Protein AF-A0A117M8Q6-F1 (afdb_monomer_lite)

Sequence (87 aa):
MDVGGFPDKDRCGLWKYQKLLPIDDVRDCVTLGEGATPLITSVRLQVKLGSTGRIMLKDETQNPTGTCKDRLRLWVLERLQKSVQEK

Organism: NCBI:txid1236046

Secondary structure (DSSP, 8-state):
---TT-S-TTS-TTGGGGGGSS-S-GGG---SS-----EEE-HHHHHHTT-SS--EEE-GGGSTTSSTTHHHHHHHHHHHHHHHHT-

InterPro domains:
  IPR036052 Tryptophan synthase beta chain-like, PALP domain superfamily [G3DSA:3.40.50.1100] (6-84)
  IPR036052 Tryptophan synthase beta chain-like, PALP domain superfamily [SSF53686] (14-80)

pLDDT: mean 86.94, std 10.1, range [53.62, 97.94]

Structure (mmCIF, N/CA/C/O backbone):
data_AF-A0A117M8Q6-F1
#
_entry.id   AF-A0A117M8Q6-F1
#
loop_
_atom_site.group_PDB
_atom_site.id
_atom_site.type_symbol
_atom_site.label_atom_id
_atom_site.label_alt_id
_atom_site.label_comp_id
_atom_site.label_asym_id
_atom_site.label_en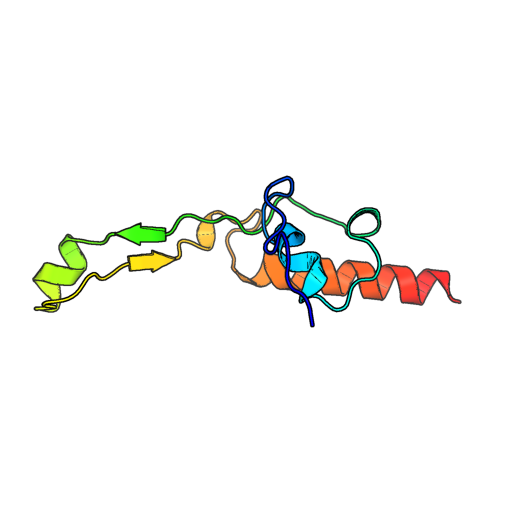tity_id
_atom_site.label_seq_id
_atom_site.pdbx_PDB_ins_code
_atom_site.Cartn_x
_atom_site.Cartn_y
_atom_site.Cartn_z
_atom_site.occupancy
_atom_site.B_iso_or_equiv
_atom_site.auth_seq_id
_atom_site.auth_comp_id
_atom_site.auth_asym_id
_atom_site.auth_atom_id
_atom_site.pdbx_PDB_model_num
ATOM 1 N N . MET A 1 1 ? -11.323 3.484 -22.576 1.00 54.16 1 MET A N 1
ATOM 2 C CA . MET A 1 1 ? -10.297 2.510 -22.159 1.00 54.16 1 MET A CA 1
ATOM 3 C C . MET A 1 1 ? -11.030 1.269 -21.697 1.00 54.16 1 MET A C 1
ATOM 5 O O . MET A 1 1 ? -11.724 1.338 -20.693 1.00 54.16 1 MET A O 1
ATOM 9 N N . ASP A 1 2 ? -10.971 0.192 -22.474 1.00 56.25 2 ASP A N 1
ATOM 10 C CA . ASP A 1 2 ? -11.460 -1.109 -22.022 1.00 56.25 2 ASP A CA 1
ATOM 11 C C . ASP A 1 2 ? -10.495 -1.629 -20.943 1.00 56.25 2 ASP A C 1
ATOM 13 O O . ASP A 1 2 ? -9.304 -1.814 -21.195 1.00 56.25 2 ASP A O 1
ATOM 17 N N . VAL A 1 3 ? -10.987 -1.766 -19.711 1.00 58.34 3 VAL A N 1
ATOM 18 C CA . VAL A 1 3 ? 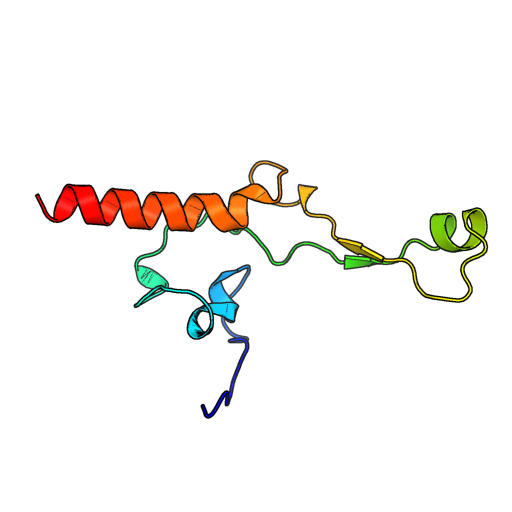-10.208 -2.236 -18.555 1.00 58.34 3 VAL A CA 1
ATOM 19 C C . VAL A 1 3 ? -10.433 -3.725 -18.280 1.00 58.34 3 VAL A C 1
ATOM 21 O O . VAL A 1 3 ? -10.115 -4.194 -17.188 1.00 58.34 3 VAL A O 1
ATOM 24 N N . GLY A 1 4 ? -10.942 -4.490 -19.256 1.00 59.69 4 GLY A N 1
ATOM 25 C CA . GLY A 1 4 ? -11.090 -5.943 -19.165 1.00 59.69 4 GLY A CA 1
ATOM 26 C C . GLY A 1 4 ? -9.873 -6.622 -18.518 1.00 59.69 4 GLY A C 1
ATOM 27 O O . GLY A 1 4 ? -8.722 -6.412 -18.921 1.00 59.69 4 GLY A O 1
ATOM 28 N N . GLY A 1 5 ? -10.122 -7.380 -17.444 1.00 72.94 5 GLY A N 1
ATOM 29 C CA . GLY A 1 5 ? -9.089 -8.106 -16.693 1.00 72.94 5 GLY A CA 1
ATOM 30 C C . GLY A 1 5 ? -8.215 -7.260 -15.756 1.00 72.94 5 GLY A C 1
ATOM 31 O O . GLY A 1 5 ? -7.141 -7.713 -15.377 1.00 72.94 5 GLY A O 1
ATOM 32 N N . PHE A 1 6 ? -8.623 -6.038 -15.396 1.00 80.38 6 PHE A N 1
ATOM 33 C CA . PHE A 1 6 ? -7.919 -5.191 -14.427 1.00 80.38 6 PHE A CA 1
ATOM 34 C C . PHE A 1 6 ? -8.525 -5.282 -13.007 1.00 80.38 6 PHE A C 1
ATOM 36 O O . PHE A 1 6 ? -9.748 -5.192 -12.869 1.00 80.38 6 PHE A O 1
ATOM 43 N N . PRO A 1 7 ? -7.708 -5.366 -11.936 1.00 87.00 7 PRO A N 1
ATOM 44 C CA . PRO A 1 7 ? -6.261 -5.604 -11.946 1.00 87.00 7 PRO A CA 1
ATOM 45 C C . PRO A 1 7 ? -5.917 -7.030 -12.398 1.00 87.00 7 PRO A C 1
ATOM 47 O O . PRO A 1 7 ? -6.737 -7.939 -12.269 1.00 87.00 7 PRO A O 1
ATOM 50 N N . ASP A 1 8 ? -4.695 -7.207 -12.899 1.00 88.38 8 ASP A N 1
ATOM 51 C CA . ASP A 1 8 ? -4.181 -8.492 -13.383 1.00 88.38 8 ASP A CA 1
ATOM 52 C C . ASP A 1 8 ? -4.078 -9.491 -12.215 1.00 88.38 8 ASP A C 1
ATOM 54 O O . ASP A 1 8 ? -3.285 -9.310 -11.290 1.00 88.38 8 ASP A O 1
ATOM 58 N N . LYS A 1 9 ? -4.932 -10.520 -12.217 1.00 86.56 9 LYS A N 1
ATOM 59 C CA . LYS A 1 9 ? -5.048 -11.475 -11.102 1.00 86.56 9 LYS A CA 1
ATOM 60 C C . LYS A 1 9 ? -3.890 -12.467 -11.036 1.00 86.56 9 LYS A C 1
ATOM 62 O O . LYS A 1 9 ? -3.677 -13.040 -9.971 1.00 86.56 9 LYS A O 1
ATOM 67 N N . ASP A 1 10 ? -3.149 -12.627 -12.128 1.00 87.69 10 ASP A N 1
ATOM 68 C CA . ASP A 1 10 ? -2.028 -13.562 -12.216 1.00 87.69 10 ASP A CA 1
ATOM 69 C C . ASP A 1 10 ? -0.728 -12.933 -11.691 1.00 87.69 10 ASP A C 1
ATOM 71 O O . ASP A 1 10 ? 0.295 -13.604 -11.548 1.00 87.69 10 ASP A O 1
ATOM 75 N N . ARG A 1 11 ? -0.761 -11.634 -11.358 1.00 85.56 11 ARG A N 1
ATOM 76 C CA . ARG A 1 11 ? 0.372 -10.885 -10.807 1.00 85.56 11 ARG A CA 1
ATOM 77 C C . ARG A 1 11 ? 0.188 -10.559 -9.329 1.00 85.56 11 ARG A C 1
ATOM 79 O O . ARG A 1 11 ? -0.894 -10.227 -8.844 1.00 85.56 11 ARG A O 1
ATOM 86 N N . CYS A 1 12 ? 1.304 -10.572 -8.609 1.00 84.38 12 CYS A N 1
ATOM 87 C CA . CYS A 1 12 ? 1.358 -10.247 -7.188 1.00 84.38 12 CYS A CA 1
ATOM 88 C C . CYS A 1 12 ? 1.687 -8.767 -6.938 1.00 84.38 12 CYS A C 1
ATOM 90 O O . CYS A 1 12 ? 2.167 -8.044 -7.814 1.00 84.38 12 CYS A O 1
ATOM 92 N N . GLY A 1 13 ? 1.448 -8.321 -5.702 1.00 88.00 13 GLY A N 1
ATOM 93 C CA . GLY A 1 13 ? 1.987 -7.054 -5.207 1.00 88.00 13 GLY A CA 1
ATOM 94 C C . GLY A 1 13 ? 1.434 -5.811 -5.907 1.00 88.00 13 GLY A C 1
ATOM 95 O O . GLY A 1 13 ? 0.218 -5.648 -6.063 1.00 88.00 13 GLY A O 1
ATOM 96 N N . LEU A 1 14 ? 2.347 -4.905 -6.260 1.00 88.81 14 LEU A N 1
ATOM 97 C CA . LEU A 1 14 ? 2.083 -3.683 -7.021 1.00 88.81 14 LEU A CA 1
ATOM 98 C C . LEU A 1 14 ? 1.831 -3.958 -8.517 1.00 88.81 14 LEU A C 1
ATOM 100 O O . LEU A 1 14 ? 1.035 -3.265 -9.150 1.00 88.81 14 LEU A O 1
ATOM 104 N N . TRP A 1 15 ? 2.450 -4.997 -9.074 1.00 88.75 15 TRP A N 1
ATOM 105 C CA . TRP A 1 15 ? 2.537 -5.215 -10.523 1.00 88.75 15 TRP A CA 1
ATOM 106 C C . TRP A 1 15 ? 1.231 -5.644 -11.190 1.00 88.75 15 TRP A C 1
ATOM 108 O O . TRP A 1 15 ? 1.055 -5.449 -12.392 1.00 88.75 15 TRP A O 1
ATOM 118 N N . LYS A 1 16 ? 0.251 -6.127 -10.417 1.00 89.62 16 LYS A N 1
ATOM 119 C CA . LYS A 1 16 ? -1.122 -6.328 -10.914 1.00 89.62 16 LYS A CA 1
ATOM 120 C C . LYS A 1 16 ? -1.794 -5.056 -11.428 1.00 89.62 16 LYS A C 1
ATOM 122 O O . LYS A 1 16 ? -2.796 -5.117 -12.140 1.00 89.62 16 LYS A O 1
ATOM 127 N N . TYR A 1 17 ? -1.244 -3.901 -11.064 1.00 89.62 17 TYR A N 1
ATOM 128 C CA . TYR A 1 17 ? -1.711 -2.594 -11.490 1.00 89.62 17 TYR A CA 1
ATOM 129 C C . TYR A 1 17 ? -0.908 -2.014 -12.660 1.00 89.62 17 TYR A C 1
ATOM 131 O O . TYR A 1 17 ? -1.047 -0.824 -12.913 1.00 89.62 17 TYR A O 1
ATOM 139 N N . GLN A 1 18 ? -0.120 -2.813 -13.397 1.00 87.88 18 GLN A N 1
ATOM 140 C CA . GLN A 1 18 ? 0.725 -2.336 -14.510 1.00 87.88 18 GLN A CA 1
ATOM 141 C C . GLN A 1 18 ? 0.015 -1.377 -15.476 1.00 87.88 18 GLN A C 1
ATOM 143 O O . GLN A 1 18 ? 0.593 -0.378 -15.869 1.00 87.88 18 GLN A O 1
ATOM 148 N N . LYS A 1 19 ? -1.274 -1.612 -15.775 1.00 88.38 19 LYS A N 1
ATOM 149 C CA . LYS A 1 19 ? -2.074 -0.763 -16.678 1.00 88.38 19 LYS A CA 1
ATOM 150 C C . LYS A 1 19 ? -2.256 0.681 -16.173 1.00 88.38 19 LYS A C 1
ATOM 152 O O . LYS A 1 19 ? -2.681 1.532 -16.944 1.00 88.38 19 LYS A O 1
ATOM 157 N N . LEU A 1 20 ? -2.004 0.941 -14.887 1.00 88.56 20 LEU A N 1
ATOM 158 C CA . LEU A 1 20 ? -2.029 2.273 -14.268 1.00 88.56 20 LEU A CA 1
ATOM 159 C C . LEU A 1 20 ? -0.631 2.847 -14.016 1.00 88.56 20 LEU A C 1
ATOM 161 O O . LEU A 1 20 ? -0.518 3.996 -13.593 1.00 88.56 20 LEU A O 1
ATOM 165 N N . LEU A 1 21 ? 0.418 2.046 -14.190 1.00 86.38 21 LEU A N 1
ATOM 166 C CA . LEU A 1 21 ? 1.788 2.452 -13.919 1.00 86.38 21 LEU A CA 1
ATOM 167 C C . LEU A 1 21 ? 2.439 2.937 -15.221 1.00 86.38 21 LEU A C 1
ATOM 169 O O . LEU A 1 21 ? 2.161 2.382 -16.281 1.00 86.38 21 LEU A O 1
ATOM 173 N N . PRO A 1 22 ? 3.317 3.950 -15.166 1.00 85.88 22 PRO A N 1
ATOM 174 C CA . PRO A 1 22 ? 4.063 4.416 -16.330 1.00 85.88 22 PRO A CA 1
ATOM 175 C C . PRO A 1 22 ? 5.254 3.479 -16.602 1.00 85.88 22 PRO A C 1
ATOM 177 O O . PRO A 1 22 ? 6.408 3.877 -16.446 1.00 85.88 22 PRO A O 1
ATOM 180 N N . ILE A 1 23 ? 4.961 2.217 -16.923 1.00 81.25 23 ILE A N 1
ATOM 181 C CA . ILE A 1 23 ? 5.929 1.161 -17.250 1.00 81.25 23 ILE A CA 1
ATOM 182 C C . ILE A 1 23 ? 5.468 0.432 -18.516 1.00 81.25 23 ILE A C 1
ATOM 184 O O . ILE A 1 23 ? 4.272 0.192 -18.682 1.00 81.25 23 ILE A O 1
ATOM 188 N N . ASP A 1 24 ? 6.408 0.072 -19.388 1.00 82.50 24 ASP A N 1
ATOM 189 C CA . ASP A 1 24 ? 6.098 -0.623 -20.646 1.00 82.50 24 ASP A CA 1
ATOM 190 C C . ASP A 1 24 ? 5.889 -2.129 -20.426 1.00 82.50 24 ASP A C 1
ATOM 192 O O . ASP A 1 24 ? 4.926 -2.714 -20.923 1.00 82.50 24 ASP A O 1
ATOM 196 N N . ASP A 1 25 ? 6.770 -2.753 -19.636 1.00 84.50 25 ASP A N 1
ATOM 197 C CA . ASP A 1 25 ? 6.704 -4.169 -19.280 1.00 84.50 25 ASP A CA 1
ATOM 198 C C . ASP A 1 25 ? 7.172 -4.400 -17.834 1.00 84.50 25 ASP A C 1
ATOM 200 O O . ASP A 1 25 ? 8.255 -3.983 -17.424 1.00 84.50 25 ASP A O 1
ATOM 204 N N . VAL A 1 26 ? 6.366 -5.117 -17.049 1.00 82.75 26 VAL A N 1
ATOM 205 C CA . VAL A 1 26 ? 6.711 -5.532 -15.677 1.00 82.75 26 VAL A CA 1
ATOM 206 C C . VAL A 1 26 ? 7.944 -6.440 -15.629 1.00 82.75 26 VAL A C 1
ATOM 208 O O . VAL A 1 26 ? 8.601 -6.496 -14.594 1.00 82.75 26 VAL A O 1
ATOM 211 N N . ARG A 1 27 ? 8.273 -7.163 -16.709 1.00 82.88 27 ARG A N 1
ATOM 212 C CA . ARG A 1 27 ? 9.476 -8.017 -16.766 1.00 82.88 27 ARG A CA 1
ATOM 213 C C . ARG A 1 27 ? 10.774 -7.225 -16.606 1.00 82.88 27 ARG A C 1
ATOM 215 O O . ARG A 1 27 ? 11.753 -7.791 -16.132 1.00 82.88 27 ARG A O 1
ATOM 222 N N . ASP A 1 28 ? 10.753 -5.938 -16.938 1.00 79.00 28 ASP A N 1
ATOM 223 C CA . ASP A 1 28 ? 11.902 -5.043 -16.790 1.00 79.00 28 ASP A CA 1
ATOM 224 C C . ASP A 1 28 ? 12.011 -4.454 -15.375 1.00 79.00 28 ASP A C 1
ATOM 226 O O . ASP A 1 28 ? 12.987 -3.782 -15.043 1.00 79.00 28 ASP A O 1
ATOM 230 N N . CYS A 1 29 ? 11.007 -4.675 -14.523 1.00 80.00 29 CYS A N 1
ATOM 231 C CA . CYS A 1 29 ? 10.947 -4.069 -13.205 1.00 80.00 29 CYS A CA 1
ATOM 232 C C . CYS A 1 29 ? 11.694 -4.903 -12.159 1.00 80.00 29 CYS A C 1
ATOM 234 O O . CYS A 1 29 ? 11.431 -6.091 -11.961 1.00 80.00 29 CYS A O 1
ATOM 236 N N . VAL A 1 30 ? 12.575 -4.246 -11.404 1.00 84.06 30 VAL A N 1
ATOM 237 C CA . VAL A 1 30 ? 13.177 -4.821 -10.196 1.00 84.06 30 VAL A CA 1
ATOM 238 C C . VAL A 1 30 ? 12.120 -4.860 -9.093 1.00 84.06 30 VAL A C 1
ATOM 240 O O . VAL A 1 30 ? 11.445 -3.865 -8.847 1.00 84.06 30 VAL A O 1
ATOM 243 N N . THR A 1 31 ? 11.985 -5.988 -8.395 1.00 86.44 31 THR A N 1
ATOM 244 C CA . THR A 1 31 ? 11.024 -6.133 -7.293 1.00 86.44 31 THR A CA 1
ATOM 245 C C . THR A 1 31 ? 11.627 -6.863 -6.103 1.00 86.44 31 THR A C 1
ATOM 247 O O . THR A 1 31 ? 12.478 -7.737 -6.262 1.00 86.44 31 THR A O 1
ATOM 250 N N . LEU A 1 32 ? 11.160 -6.511 -4.905 1.00 88.88 32 LEU A N 1
ATOM 251 C CA . LEU A 1 32 ? 11.428 -7.255 -3.672 1.00 88.88 32 LEU A CA 1
ATOM 252 C C . LEU A 1 32 ? 10.170 -7.988 -3.170 1.00 88.88 32 LEU A C 1
ATOM 254 O O . LEU A 1 32 ? 10.161 -8.506 -2.057 1.00 88.88 32 LEU A O 1
ATOM 258 N N . GLY A 1 33 ? 9.104 -8.027 -3.976 1.00 88.00 33 GLY A N 1
ATOM 259 C CA . GLY A 1 33 ? 7.805 -8.576 -3.582 1.00 88.00 33 GLY A CA 1
ATOM 260 C C . GLY A 1 33 ? 6.925 -7.588 -2.811 1.00 88.00 33 GLY A C 1
ATOM 261 O O . GLY A 1 33 ? 6.069 -7.996 -2.033 1.00 88.00 33 GLY A O 1
ATOM 262 N N . GLU A 1 34 ? 7.130 -6.287 -3.005 1.00 92.12 34 GLU A N 1
ATOM 263 C CA . GLU A 1 34 ? 6.398 -5.215 -2.341 1.00 92.12 34 GLU A CA 1
ATOM 264 C C . GLU A 1 34 ? 4.923 -5.106 -2.765 1.00 92.12 34 GLU A C 1
ATOM 266 O O . GLU A 1 34 ? 4.483 -5.487 -3.856 1.00 92.12 34 GLU A O 1
ATOM 271 N N . GLY A 1 35 ? 4.127 -4.510 -1.885 1.00 91.69 35 GLY A N 1
ATOM 272 C CA . GLY A 1 35 ? 2.689 -4.417 -2.042 1.00 91.69 35 GLY A CA 1
ATOM 273 C C . GLY A 1 35 ? 1.957 -5.639 -1.497 1.00 91.69 35 GLY A C 1
ATOM 274 O O . GLY A 1 35 ? 2.442 -6.324 -0.610 1.00 91.69 35 GLY A O 1
ATOM 275 N N . ALA A 1 36 ? 0.708 -5.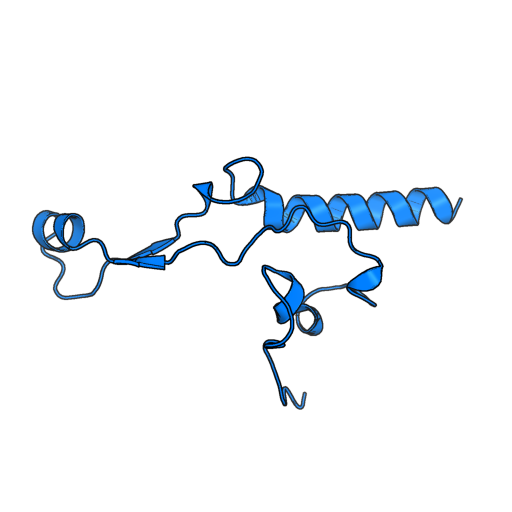837 -1.938 1.00 91.75 36 ALA A N 1
ATOM 276 C CA . ALA A 1 36 ? -0.195 -6.883 -1.422 1.00 91.75 36 ALA A CA 1
ATOM 277 C C . ALA A 1 36 ? -0.317 -6.975 0.121 1.00 91.75 36 ALA A C 1
ATOM 279 O O . ALA A 1 36 ? -0.797 -7.971 0.651 1.00 91.75 36 ALA A O 1
ATOM 280 N N . THR A 1 37 ? 0.042 -5.909 0.834 1.00 94.81 37 THR A N 1
ATOM 281 C CA . THR A 1 37 ? 0.054 -5.866 2.295 1.00 94.81 37 THR A CA 1
ATOM 282 C C . THR A 1 37 ? -1.340 -6.047 2.911 1.00 94.81 37 THR A C 1
ATOM 284 O O . THR A 1 37 ? -2.341 -5.650 2.294 1.00 94.81 37 THR A O 1
ATOM 287 N N . PRO A 1 38 ? -1.448 -6.597 4.131 1.00 95.81 38 PRO A N 1
ATOM 288 C CA . PRO A 1 38 ? -2.730 -6.846 4.780 1.00 95.81 38 PRO A CA 1
ATOM 289 C C . PRO A 1 38 ? -3.570 -5.579 4.985 1.00 95.81 38 PRO A C 1
ATOM 291 O O . PRO A 1 38 ? -3.057 -4.492 5.254 1.00 95.81 38 PRO A O 1
ATOM 294 N N . LEU A 1 39 ? -4.891 -5.733 4.890 1.00 96.62 39 LEU A N 1
ATOM 295 C CA . LEU A 1 39 ? -5.863 -4.740 5.345 1.00 96.62 39 LEU A CA 1
ATOM 296 C C . LEU A 1 39 ? -6.604 -5.327 6.552 1.00 96.62 39 LEU A C 1
ATOM 298 O O . LEU A 1 39 ? -7.488 -6.168 6.405 1.00 96.62 39 LEU A O 1
ATOM 302 N N . ILE A 1 40 ? -6.198 -4.918 7.748 1.00 97.06 40 ILE A N 1
ATOM 303 C CA . ILE A 1 40 ? -6.566 -5.550 9.016 1.00 97.06 40 ILE A CA 1
ATOM 304 C C . ILE A 1 40 ? -7.742 -4.804 9.639 1.00 97.06 40 ILE A C 1
ATOM 306 O O . ILE A 1 40 ? -7.688 -3.592 9.824 1.00 97.06 40 ILE A O 1
ATOM 310 N N . THR A 1 41 ? -8.805 -5.511 10.015 1.00 97.31 41 THR A N 1
ATOM 311 C CA . THR A 1 41 ? -9.928 -4.888 10.734 1.00 97.31 41 THR A CA 1
ATOM 312 C C . THR A 1 41 ? -9.554 -4.656 12.197 1.00 97.31 41 THR A C 1
ATOM 314 O O . THR A 1 41 ? -9.110 -5.581 12.872 1.00 97.31 41 THR A O 1
ATOM 317 N N . SER A 1 42 ? -9.759 -3.439 12.714 1.00 97.06 42 SER A N 1
ATOM 318 C CA . SER A 1 42 ? -9.423 -3.092 14.101 1.00 97.06 42 SER A CA 1
ATOM 319 C C . SER A 1 42 ? -10.665 -2.838 14.952 1.00 97.06 42 SER A C 1
ATOM 321 O O . SER A 1 42 ? -11.136 -1.708 15.074 1.00 97.06 42 SER A O 1
ATOM 323 N N . VAL A 1 43 ? -11.175 -3.895 15.588 1.00 96.00 43 VAL A N 1
ATOM 324 C CA . VAL A 1 43 ? -12.349 -3.826 16.483 1.00 96.00 43 VAL A CA 1
ATOM 325 C C . VAL A 1 43 ? -12.057 -2.970 17.719 1.00 96.00 43 VAL A C 1
ATOM 327 O O . VAL A 1 43 ? -12.873 -2.148 18.127 1.00 96.00 43 VAL A O 1
ATOM 330 N N . ARG A 1 44 ? -10.850 -3.089 18.289 1.00 96.50 44 ARG A N 1
ATOM 331 C CA . ARG A 1 44 ? -10.456 -2.315 19.476 1.00 96.50 44 ARG A CA 1
ATOM 332 C C . ARG A 1 44 ? -10.455 -0.807 19.211 1.00 96.50 44 ARG A C 1
A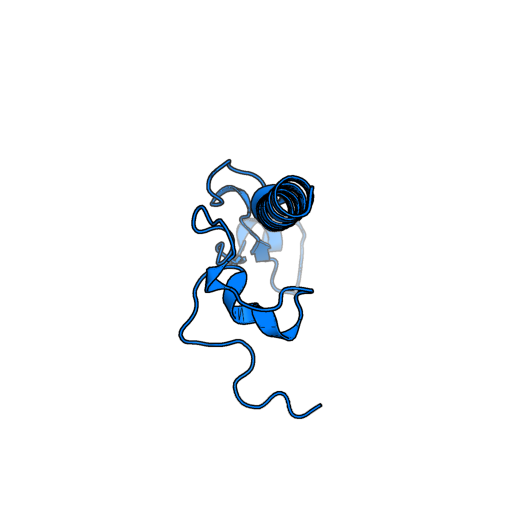TOM 334 O O . ARG A 1 44 ? -10.871 -0.043 20.077 1.00 96.50 44 ARG A O 1
ATOM 341 N N . LEU A 1 45 ? -9.997 -0.376 18.032 1.00 96.12 45 LEU A N 1
ATOM 342 C CA . LEU A 1 45 ? -10.043 1.040 17.654 1.00 96.12 45 LEU A CA 1
ATOM 343 C C . LEU A 1 45 ? -11.470 1.515 17.381 1.00 96.12 45 LEU A C 1
ATOM 345 O O . LEU A 1 45 ? -11.788 2.635 17.763 1.00 96.12 45 LEU A O 1
ATOM 349 N N . GLN A 1 46 ? -12.327 0.678 16.784 1.00 97.19 46 GLN A N 1
ATOM 350 C CA . GLN A 1 46 ? -13.741 1.017 16.568 1.00 97.19 46 GLN A CA 1
ATOM 351 C C . GLN A 1 46 ? -14.429 1.356 17.890 1.00 97.19 46 GLN A C 1
ATOM 353 O O . GLN A 1 46 ? -14.979 2.446 18.026 1.00 97.19 46 GLN A O 1
ATOM 358 N N . VAL A 1 47 ? -14.306 0.471 18.887 1.00 96.94 47 VAL A N 1
ATOM 359 C CA . VAL A 1 47 ? -14.884 0.676 20.225 1.00 96.94 47 VAL A CA 1
ATOM 360 C C . VAL A 1 47 ? -14.288 1.911 20.896 1.00 96.94 47 VAL A C 1
ATOM 362 O O . VAL A 1 47 ? -15.025 2.761 21.385 1.00 96.94 47 VAL A O 1
ATOM 365 N N . LYS A 1 48 ? -12.955 2.049 20.885 1.00 97.62 48 LYS A N 1
ATOM 366 C CA . LYS A 1 48 ? -12.271 3.168 21.549 1.00 97.62 48 LYS A CA 1
ATOM 367 C C . LYS A 1 48 ? -12.652 4.533 20.966 1.00 97.62 48 LYS A C 1
ATOM 369 O O . LYS A 1 48 ? -12.670 5.512 21.702 1.00 97.62 48 LYS A O 1
ATOM 374 N N . LEU A 1 49 ? -12.916 4.603 19.663 1.00 96.94 49 LEU A N 1
ATOM 375 C CA . LEU A 1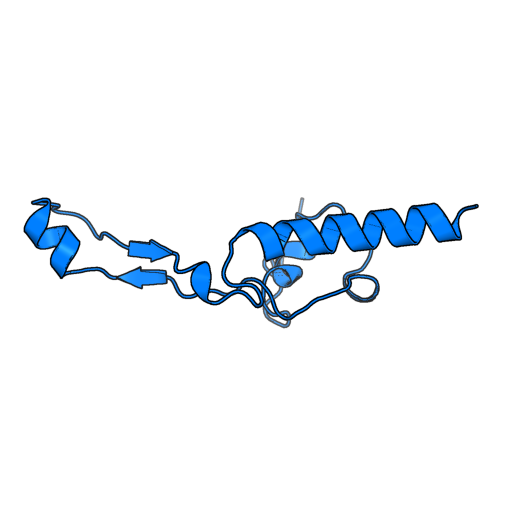 49 ? -13.259 5.843 18.963 1.00 96.94 49 LEU A CA 1
ATOM 376 C C . LEU A 1 49 ? -14.774 6.056 18.819 1.00 96.94 49 LEU A C 1
ATOM 378 O O . LEU A 1 49 ? -15.179 7.028 18.190 1.00 96.94 49 LEU A O 1
ATOM 382 N N . GLY A 1 50 ? -15.609 5.159 19.361 1.00 95.94 50 GLY A N 1
ATOM 383 C CA . GLY A 1 50 ? -17.066 5.228 19.213 1.00 95.94 50 GLY A CA 1
ATOM 384 C C . GLY A 1 50 ? -17.534 5.151 17.755 1.00 95.94 50 GLY A C 1
ATOM 385 O O . GLY A 1 50 ? -18.575 5.704 17.409 1.00 95.94 50 GLY A O 1
ATOM 386 N N . SER A 1 51 ? -16.750 4.518 16.877 1.00 93.38 51 SER A N 1
ATOM 387 C CA . SER A 1 51 ? -17.065 4.465 15.451 1.00 93.38 51 SER A CA 1
ATOM 388 C C . SER A 1 51 ? -18.187 3.467 15.186 1.00 93.38 51 SER A C 1
ATOM 390 O O . SER A 1 51 ? -18.093 2.301 15.563 1.00 93.38 51 SER A O 1
ATOM 392 N N . THR A 1 52 ? -19.225 3.913 14.481 1.00 93.75 52 THR A N 1
ATOM 393 C CA . THR A 1 52 ? -20.310 3.056 13.978 1.00 93.75 52 THR A CA 1
ATOM 394 C C . THR A 1 52 ? -19.924 2.314 12.693 1.00 93.75 52 THR A C 1
ATOM 396 O O . THR A 1 52 ? -20.651 1.429 12.245 1.00 93.75 52 THR A O 1
ATOM 399 N N . GLY A 1 53 ? -18.782 2.666 12.090 1.00 94.38 53 GLY A N 1
ATOM 400 C CA . GLY A 1 53 ? -18.262 2.077 10.860 1.00 94.38 53 GLY A CA 1
ATOM 401 C C . GLY A 1 53 ? -17.050 1.169 11.082 1.00 94.38 53 GLY A C 1
ATOM 402 O O . GLY A 1 53 ? -16.449 1.117 12.155 1.00 94.38 53 GLY A O 1
ATOM 403 N N . ARG A 1 54 ? -16.645 0.456 10.022 1.00 95.69 54 ARG A N 1
ATOM 404 C CA . ARG A 1 54 ? -15.430 -0.372 10.047 1.00 95.69 54 ARG A CA 1
ATOM 405 C C . ARG A 1 54 ? -14.183 0.509 10.008 1.00 95.69 54 ARG A C 1
ATOM 407 O O . ARG A 1 54 ? -13.939 1.191 9.020 1.00 95.69 54 ARG A O 1
ATOM 414 N N . ILE A 1 55 ? -13.348 0.405 11.037 1.00 97.25 55 ILE A N 1
ATOM 415 C CA . ILE A 1 55 ? -11.960 0.883 11.000 1.00 97.25 55 ILE A CA 1
ATOM 416 C C . ILE A 1 55 ? -11.059 -0.261 10.551 1.00 97.25 55 ILE A C 1
ATOM 418 O O . ILE A 1 55 ? -11.062 -1.341 11.154 1.00 97.25 55 ILE A O 1
ATOM 422 N N . MET A 1 56 ? -10.283 -0.001 9.502 1.00 97.94 56 MET A N 1
ATOM 423 C CA . MET A 1 56 ? -9.310 -0.927 8.935 1.00 97.94 56 MET A CA 1
ATOM 424 C C . MET A 1 56 ? -7.932 -0.266 8.887 1.00 97.94 56 MET A C 1
ATOM 426 O O . MET A 1 56 ? -7.817 0.937 8.667 1.00 97.94 56 MET A O 1
ATOM 430 N N . LEU A 1 57 ? -6.890 -1.062 9.094 1.00 96.69 57 LEU A N 1
ATOM 431 C CA . LEU A 1 57 ? -5.495 -0.652 9.088 1.00 96.69 57 LEU A CA 1
ATOM 432 C C . LEU A 1 57 ? -4.811 -1.278 7.883 1.00 96.69 57 LEU A C 1
ATOM 434 O O . LEU A 1 57 ? -4.822 -2.497 7.721 1.00 96.69 57 LEU A O 1
ATOM 438 N N . LYS A 1 58 ? -4.220 -0.444 7.033 1.00 96.75 58 LYS A N 1
ATOM 439 C CA . LYS A 1 58 ? -3.394 -0.907 5.923 1.00 96.75 58 LYS A CA 1
ATOM 440 C C . LYS A 1 58 ? -1.966 -1.104 6.432 1.00 96.75 58 LYS A C 1
ATOM 442 O O . LYS A 1 58 ? -1.267 -0.125 6.677 1.00 96.75 58 LYS A O 1
ATOM 447 N N . ASP A 1 59 ? -1.566 -2.356 6.638 1.00 96.69 59 ASP A N 1
ATOM 448 C CA . ASP A 1 59 ? -0.295 -2.695 7.284 1.00 96.69 59 ASP A CA 1
ATOM 449 C C . ASP A 1 59 ? 0.876 -2.691 6.292 1.00 96.69 59 ASP A C 1
ATOM 451 O O . ASP A 1 59 ? 1.354 -3.725 5.833 1.00 96.69 59 ASP A O 1
ATOM 455 N N . GLU A 1 60 ? 1.343 -1.494 5.938 1.00 96.38 60 GLU A N 1
ATOM 456 C CA . GLU A 1 60 ? 2.491 -1.301 5.042 1.00 96.38 60 GLU A CA 1
ATOM 457 C C . GLU A 1 60 ? 3.844 -1.701 5.659 1.00 96.38 60 GLU A C 1
ATOM 459 O O . GLU A 1 60 ? 4.857 -1.666 4.960 1.00 96.38 60 GLU A O 1
ATOM 464 N N . THR A 1 61 ? 3.879 -2.099 6.936 1.00 96.12 61 THR A N 1
ATOM 465 C CA . THR A 1 61 ? 5.110 -2.571 7.596 1.00 96.12 61 THR A CA 1
ATOM 466 C C . THR A 1 61 ? 5.535 -3.961 7.123 1.00 96.12 61 THR A C 1
ATOM 468 O O . THR A 1 61 ? 6.667 -4.371 7.335 1.00 96.12 61 THR A O 1
ATOM 471 N N . GLN A 1 62 ? 4.643 -4.663 6.425 1.00 95.06 62 GLN A N 1
ATOM 472 C CA . GLN A 1 62 ? 4.885 -5.978 5.831 1.00 95.06 62 GLN A CA 1
ATOM 473 C C . GLN A 1 62 ? 5.585 -5.895 4.465 1.00 95.06 62 GLN A C 1
ATOM 475 O O . GLN A 1 62 ? 5.808 -6.917 3.823 1.00 95.06 62 GLN A O 1
ATOM 480 N N . ASN A 1 63 ? 5.894 -4.688 3.977 1.00 94.94 63 ASN A N 1
ATOM 481 C CA . ASN A 1 63 ? 6.761 -4.548 2.811 1.00 94.94 63 ASN A CA 1
ATOM 482 C C . ASN A 1 63 ? 8.213 -4.938 3.158 1.00 94.94 63 ASN A C 1
ATOM 484 O O . ASN A 1 63 ? 8.591 -4.885 4.330 1.00 94.94 63 ASN A O 1
ATOM 488 N N . PRO A 1 64 ? 9.049 -5.264 2.157 1.00 94.69 64 PRO A N 1
ATOM 489 C CA . PRO A 1 64 ? 10.403 -5.788 2.362 1.00 94.69 64 PRO A CA 1
ATOM 490 C C . PRO A 1 64 ? 11.317 -4.975 3.291 1.00 94.69 64 PRO A C 1
ATOM 492 O O . PRO A 1 64 ? 12.100 -5.560 4.035 1.00 94.69 64 PRO A O 1
ATOM 495 N N . THR A 1 65 ? 11.229 -3.642 3.281 1.00 94.06 65 THR A N 1
ATOM 496 C CA . THR A 1 65 ? 12.020 -2.754 4.155 1.00 94.06 65 THR A CA 1
ATOM 497 C C . THR A 1 65 ? 11.209 -2.156 5.307 1.00 94.06 65 THR A C 1
ATOM 499 O O . THR A 1 65 ? 11.691 -1.293 6.042 1.00 94.06 65 THR A O 1
ATOM 502 N N . GLY A 1 66 ? 9.965 -2.603 5.486 1.00 94.44 66 GLY A N 1
ATOM 503 C CA . GLY A 1 66 ? 9.087 -2.155 6.563 1.00 94.44 66 GLY A CA 1
ATOM 504 C C . GLY A 1 66 ? 8.426 -0.796 6.333 1.00 94.44 66 GLY A C 1
ATOM 505 O O . GLY A 1 66 ? 7.871 -0.213 7.266 1.00 94.44 66 GLY A O 1
ATOM 506 N N . THR A 1 67 ? 8.470 -0.257 5.111 1.00 93.19 67 THR A N 1
ATOM 507 C CA . THR A 1 67 ? 7.872 1.045 4.792 1.00 93.19 67 THR A CA 1
ATOM 508 C C . THR A 1 67 ? 7.058 1.019 3.503 1.00 93.19 67 THR A C 1
ATOM 510 O O . THR A 1 67 ? 7.370 0.320 2.544 1.00 93.19 67 THR A O 1
ATOM 513 N N . CYS A 1 68 ? 6.034 1.874 3.437 1.00 92.94 68 CYS A N 1
ATOM 514 C CA . CYS A 1 68 ? 5.243 2.094 2.225 1.00 92.94 68 CYS A CA 1
ATOM 515 C C . CYS A 1 68 ? 6.076 2.604 1.034 1.00 92.94 68 CYS A C 1
ATOM 517 O O . CYS A 1 68 ? 5.622 2.522 -0.108 1.00 92.94 68 CYS A O 1
ATOM 519 N N . LYS A 1 69 ? 7.289 3.123 1.287 1.00 92.06 69 LYS A N 1
ATOM 520 C CA . LYS A 1 69 ? 8.192 3.651 0.254 1.00 92.06 69 LYS A CA 1
ATOM 521 C C . LYS A 1 69 ? 8.666 2.584 -0.727 1.00 92.06 69 LYS A C 1
ATOM 523 O O . LYS A 1 69 ? 9.010 2.949 -1.850 1.00 92.06 69 LYS A O 1
ATOM 528 N N . ASP A 1 70 ? 8.640 1.307 -0.352 1.00 91.19 70 ASP A N 1
ATOM 529 C CA . ASP A 1 70 ? 9.070 0.210 -1.228 1.00 91.19 70 ASP A CA 1
ATOM 530 C C . ASP A 1 70 ? 8.296 0.192 -2.545 1.00 91.19 70 ASP A C 1
ATOM 532 O O . ASP A 1 70 ? 8.891 0.019 -3.605 1.00 91.19 70 ASP A O 1
ATOM 536 N N . ARG A 1 71 ? 6.997 0.517 -2.492 1.00 89.19 71 ARG A N 1
ATOM 537 C CA . ARG A 1 71 ? 6.122 0.603 -3.670 1.00 89.19 71 ARG A CA 1
ATOM 538 C C . ARG A 1 71 ? 6.612 1.609 -4.712 1.00 89.19 71 ARG A C 1
ATOM 540 O O . ARG A 1 71 ? 6.439 1.388 -5.900 1.00 89.19 71 ARG A O 1
ATOM 547 N N . LEU A 1 72 ? 7.174 2.737 -4.276 1.00 82.62 72 LEU A N 1
ATOM 548 C CA . LEU A 1 72 ? 7.628 3.796 -5.183 1.00 82.62 72 LEU A CA 1
ATOM 549 C C . LEU A 1 72 ? 9.104 3.630 -5.552 1.00 82.62 72 LEU A C 1
ATOM 551 O O . LEU A 1 72 ? 9.508 3.925 -6.674 1.00 82.62 72 LEU A O 1
ATOM 555 N N . ARG A 1 73 ? 9.928 3.187 -4.598 1.00 81.56 73 ARG A N 1
ATOM 556 C CA . ARG A 1 73 ? 11.387 3.211 -4.730 1.00 81.56 73 ARG A CA 1
ATOM 557 C C . ARG A 1 73 ? 11.889 2.310 -5.854 1.00 81.56 73 ARG A C 1
ATOM 559 O O . ARG A 1 73 ? 12.856 2.670 -6.516 1.00 81.56 73 ARG A O 1
ATOM 566 N N . LEU A 1 74 ? 11.231 1.179 -6.085 1.00 74.25 74 LEU A N 1
ATOM 567 C CA . LEU A 1 74 ? 11.644 0.224 -7.111 1.00 74.25 74 LEU A CA 1
ATOM 568 C C . LEU A 1 74 ? 11.358 0.715 -8.533 1.00 74.25 74 LEU A C 1
ATOM 570 O O . LEU A 1 74 ? 12.197 0.537 -9.411 1.00 74.25 74 LEU A O 1
ATOM 574 N N . TRP A 1 75 ? 10.266 1.457 -8.729 1.00 78.88 75 TRP A N 1
ATOM 575 C CA . TRP A 1 75 ? 10.028 2.170 -9.986 1.00 78.88 75 TRP A CA 1
ATOM 576 C C . TRP A 1 75 ? 11.116 3.220 -10.266 1.00 78.88 75 TRP A C 1
ATOM 578 O O . TRP A 1 75 ? 11.632 3.306 -11.376 1.00 78.88 75 TRP A O 1
ATOM 588 N N . VAL A 1 76 ? 11.531 3.989 -9.250 1.00 81.69 76 VAL A N 1
ATOM 589 C CA . VAL A 1 76 ? 12.614 4.979 -9.415 1.00 81.69 76 VAL A CA 1
ATOM 590 C C . VAL A 1 76 ? 13.934 4.305 -9.800 1.00 81.69 76 VAL A C 1
ATOM 592 O O . VAL A 1 76 ? 14.665 4.828 -10.638 1.00 81.69 76 VAL A O 1
ATOM 595 N N . LEU A 1 77 ? 14.250 3.153 -9.201 1.00 78.00 77 LEU A N 1
ATOM 596 C CA . LEU A 1 77 ? 15.466 2.404 -9.523 1.00 78.00 77 LEU A CA 1
ATOM 597 C C . LEU A 1 77 ? 15.463 1.888 -10.964 1.00 78.00 77 LEU A C 1
ATOM 599 O O . LEU A 1 77 ? 16.473 2.044 -11.646 1.00 78.00 77 LEU A O 1
ATOM 603 N N . GLU A 1 78 ? 14.340 1.344 -11.435 1.00 79.31 78 GLU A N 1
ATOM 604 C CA . GLU A 1 78 ? 14.176 0.923 -12.833 1.00 79.31 78 GLU A CA 1
ATOM 605 C C . GLU A 1 78 ? 14.454 2.088 -13.795 1.00 79.31 78 GLU A C 1
ATOM 607 O O . GLU A 1 78 ? 15.262 1.964 -14.721 1.00 79.31 78 GLU A O 1
ATOM 612 N N . ARG A 1 79 ? 13.891 3.268 -13.512 1.00 81.12 79 ARG A N 1
ATOM 613 C CA . ARG A 1 79 ? 14.065 4.437 -14.378 1.00 81.12 79 ARG A CA 1
ATOM 614 C C . ARG A 1 79 ? 15.511 4.922 -14.409 1.00 81.12 79 ARG A C 1
ATOM 616 O O . ARG A 1 79 ? 16.012 5.317 -15.463 1.00 81.12 79 ARG A O 1
ATOM 623 N N . LEU A 1 80 ? 16.187 4.880 -13.260 1.00 83.19 80 LEU A N 1
ATOM 624 C CA . LEU A 1 80 ? 17.602 5.226 -13.163 1.00 83.19 80 LEU A CA 1
ATOM 625 C C . LEU A 1 80 ? 18.477 4.239 -13.942 1.00 83.19 80 LEU A C 1
ATOM 627 O O . LEU A 1 80 ? 19.375 4.683 -14.654 1.00 83.19 80 LEU A O 1
ATOM 631 N N . GLN A 1 81 ? 18.199 2.935 -13.872 1.00 80.00 81 GLN A N 1
ATOM 632 C CA . GLN A 1 81 ? 18.936 1.924 -14.637 1.00 80.00 81 GLN A CA 1
ATOM 633 C C . GLN A 1 81 ? 18.812 2.152 -16.146 1.00 80.00 81 GLN A C 1
ATOM 635 O O . GLN A 1 81 ? 19.831 2.182 -16.837 1.00 80.00 81 GLN A O 1
ATOM 640 N N . LYS A 1 82 ? 17.596 2.411 -16.646 1.00 80.31 82 LYS A N 1
ATOM 641 C CA . LYS A 1 82 ? 17.377 2.756 -18.061 1.00 80.31 82 LYS A CA 1
ATOM 642 C C . LYS A 1 82 ? 18.156 4.012 -18.473 1.00 80.31 82 LYS A C 1
ATOM 644 O O . LYS A 1 82 ? 18.836 3.997 -19.491 1.00 80.31 82 LYS A O 1
ATOM 649 N N . SER A 1 83 ? 18.172 5.051 -17.631 1.00 82.19 83 SER A N 1
ATOM 650 C CA . SER A 1 83 ? 18.908 6.294 -17.925 1.00 82.19 83 SER A CA 1
ATOM 651 C C . SER A 1 83 ? 20.437 6.148 -17.989 1.00 82.19 83 SER A C 1
ATOM 653 O O . SER A 1 83 ? 21.102 6.969 -18.620 1.00 82.19 83 SER A O 1
ATOM 655 N N . VAL A 1 84 ? 21.006 5.134 -17.326 1.00 82.06 84 VAL A N 1
ATOM 656 C CA . VAL A 1 84 ? 22.443 4.815 -17.396 1.00 82.06 84 VAL A CA 1
ATOM 657 C C . VAL A 1 84 ? 22.768 4.011 -18.655 1.00 82.06 84 VAL A C 1
ATOM 659 O O . VAL A 1 84 ? 23.821 4.231 -19.237 1.00 82.06 84 VAL A O 1
ATOM 662 N N . GLN A 1 85 ? 21.871 3.120 -19.083 1.00 73.81 85 GLN A N 1
ATOM 663 C CA . GLN A 1 85 ? 22.054 2.255 -20.255 1.00 73.81 85 GLN A CA 1
ATOM 664 C C . GLN A 1 85 ? 21.874 2.996 -21.595 1.00 73.81 85 GLN A C 1
ATOM 666 O O . GLN A 1 85 ? 22.378 2.555 -22.622 1.00 73.81 85 GLN A O 1
ATOM 671 N N . GLU A 1 86 ? 21.134 4.107 -21.590 1.00 73.25 86 GLU A N 1
ATOM 672 C CA . GLU A 1 86 ? 20.897 4.973 -22.756 1.00 73.25 86 GLU A CA 1
ATOM 673 C C . GLU A 1 86 ? 22.047 5.970 -23.0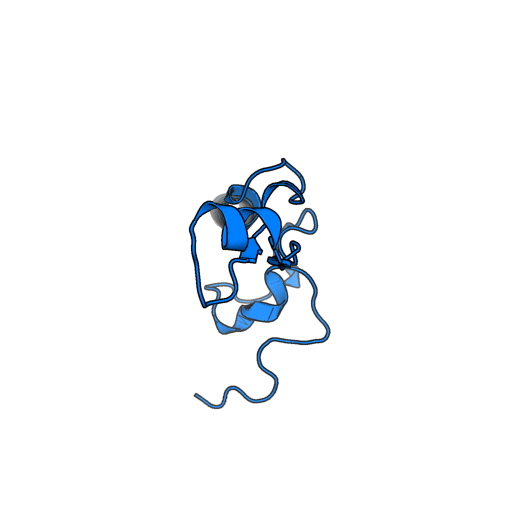28 1.00 73.25 86 GLU A C 1
ATOM 675 O O . GLU A 1 86 ? 21.951 6.773 -23.959 1.00 73.25 86 GLU A O 1
ATOM 680 N N . LYS A 1 87 ? 23.125 5.939 -22.230 1.00 53.62 87 LYS A N 1
ATOM 681 C CA . LYS A 1 87 ? 24.343 6.747 -22.408 1.00 53.62 87 LYS A CA 1
ATOM 682 C C . LYS A 1 87 ? 25.503 5.915 -22.934 1.00 53.62 87 LYS A C 1
ATOM 684 O O . LYS A 1 87 ? 26.246 6.469 -23.773 1.00 53.62 87 LYS A O 1
#

Foldseek 3Di:
DPCPCQQPPVDAALCSHVVVDPDDDCVLFDAPRHHPFDWAWDPVVCVVVVNPDTDTDRQNCPGPPGHPCRSVVRVVVSVVVVVVVVD

Radius of gyration: 17.08 Å; chains: 1; bounding box: 45×20×44 Å